Protein AF-F5P1A7-F1 (afdb_monomer_lite)

pLDDT: mean 85.47, std 14.39, range [42.59, 95.75]

Foldseek 3Di:
DVVCCCVVPVVVQQVVCVVVVDGDDPVNCVVVVVVCCVPPQQQDQDPVVNGRVVVVVVVVVVVDDDDDPPDPPPPPPPPPDD

Secondary structure (DSSP, 8-state):
-HHHHIIIIIHHHHHHHGGGT----HHHHHHHHHHHIIIIITTSPPTTTSS-HHHHHHHHGGGPPPPPPP--------SS--

Radius of gyration: 20.33 Å; chains: 1; bounding box: 29×59×40 Å

Structure (mmCIF, N/CA/C/O backbone):
data_AF-F5P1A7-F1
#
_entry.id   AF-F5P1A7-F1
#
loop_
_atom_site.group_PDB
_atom_site.id
_atom_site.type_symbol
_atom_site.label_atom_id
_atom_site.label_alt_id
_atom_site.label_comp_id
_atom_site.label_asym_id
_atom_site.label_entity_id
_atom_site.label_seq_id
_atom_site.pdbx_PDB_ins_code
_atom_site.Cartn_x
_atom_site.Cartn_y
_atom_site.Cartn_z
_atom_site.occupancy
_atom_site.B_iso_or_equiv
_atom_site.auth_seq_id
_atom_site.auth_comp_id
_atom_site.auth_asym_id
_atom_site.auth_atom_id
_atom_site.pdbx_PDB_model_num
ATOM 1 N N . MET A 1 1 ? 7.088 0.268 7.789 1.00 59.81 1 MET A N 1
ATOM 2 C CA . MET A 1 1 ? 6.402 1.019 6.707 1.00 59.81 1 MET A CA 1
ATOM 3 C C . MET A 1 1 ? 7.177 1.014 5.387 1.00 59.81 1 MET A C 1
ATOM 5 O O . MET A 1 1 ? 6.648 0.487 4.419 1.00 59.81 1 MET A O 1
ATOM 9 N N . VAL A 1 2 ? 8.430 1.495 5.327 1.00 75.56 2 VAL A N 1
ATOM 10 C CA . VAL A 1 2 ? 9.189 1.608 4.053 1.00 75.56 2 VAL A CA 1
ATOM 11 C C . VAL A 1 2 ? 9.339 0.273 3.306 1.00 75.56 2 VAL A C 1
ATOM 13 O O . VAL A 1 2 ? 9.186 0.230 2.087 1.00 75.56 2 VAL A O 1
ATOM 16 N N . GLN A 1 3 ? 9.575 -0.832 4.021 1.00 88.75 3 GLN A N 1
ATOM 17 C CA . GLN A 1 3 ? 9.751 -2.154 3.407 1.00 88.75 3 GLN A CA 1
ATOM 18 C C . GLN A 1 3 ? 8.464 -2.712 2.782 1.00 88.75 3 GLN A C 1
ATOM 20 O O . GLN A 1 3 ? 8.520 -3.301 1.705 1.00 88.75 3 GLN A O 1
ATOM 25 N N . TYR A 1 4 ? 7.303 -2.479 3.406 1.00 89.94 4 TYR A N 1
ATOM 26 C CA . TYR A 1 4 ? 6.013 -2.922 2.867 1.00 89.94 4 TYR A CA 1
ATOM 27 C C . TYR A 1 4 ? 5.717 -2.236 1.533 1.00 89.94 4 TYR A C 1
ATOM 29 O O . TYR A 1 4 ? 5.469 -2.911 0.534 1.00 89.94 4 TYR A O 1
ATOM 37 N N . THR A 1 5 ? 5.825 -0.905 1.493 1.00 91.44 5 THR A N 1
ATOM 38 C CA . THR A 1 5 ? 5.613 -0.119 0.272 1.00 91.44 5 THR A CA 1
ATOM 39 C C . THR A 1 5 ? 6.658 -0.456 -0.789 1.00 91.44 5 THR A C 1
ATOM 41 O O . THR A 1 5 ? 6.321 -0.623 -1.958 1.00 91.44 5 THR A O 1
ATOM 44 N N . ARG A 1 6 ? 7.928 -0.646 -0.409 1.00 92.25 6 ARG A N 1
ATOM 45 C CA . ARG A 1 6 ? 8.962 -1.062 -1.364 1.00 92.25 6 ARG A CA 1
ATOM 46 C C . ARG A 1 6 ? 8.602 -2.389 -2.033 1.00 92.25 6 ARG A C 1
ATOM 48 O O . ARG A 1 6 ? 8.595 -2.473 -3.257 1.00 92.25 6 ARG A O 1
ATOM 55 N N . ASN A 1 7 ? 8.286 -3.406 -1.241 1.00 94.31 7 ASN A N 1
ATOM 56 C CA . ASN A 1 7 ? 8.111 -4.763 -1.751 1.00 94.31 7 ASN A CA 1
ATOM 57 C C . ASN A 1 7 ? 6.754 -4.970 -2.431 1.00 94.31 7 ASN A C 1
ATOM 59 O O . ASN A 1 7 ? 6.667 -5.712 -3.402 1.00 94.31 7 ASN A O 1
ATOM 63 N N . SER A 1 8 ? 5.706 -4.300 -1.950 1.00 92.19 8 SER A N 1
ATOM 64 C CA . SER A 1 8 ? 4.336 -4.497 -2.442 1.00 92.19 8 SER A CA 1
ATOM 65 C C . SER A 1 8 ? 3.904 -3.489 -3.507 1.00 92.19 8 SER A C 1
ATOM 67 O O . SER A 1 8 ? 2.944 -3.757 -4.227 1.00 92.19 8 SER A O 1
ATOM 69 N N . PHE A 1 9 ? 4.584 -2.343 -3.618 1.00 94.62 9 PHE A N 1
ATOM 70 C CA . PHE A 1 9 ? 4.274 -1.299 -4.598 1.00 94.62 9 PHE A CA 1
ATOM 71 C C . PHE A 1 9 ? 5.453 -1.012 -5.529 1.00 94.62 9 PHE A C 1
ATOM 73 O O . PHE A 1 9 ? 5.340 -1.224 -6.736 1.00 94.62 9 PHE A O 1
ATOM 80 N N . TYR A 1 10 ? 6.591 -0.573 -4.981 1.00 94.06 10 TYR A N 1
ATOM 81 C CA . TYR A 1 10 ? 7.700 -0.060 -5.792 1.00 94.06 10 TYR A CA 1
ATOM 82 C C . TYR A 1 10 ? 8.343 -1.136 -6.671 1.00 94.06 10 TYR A C 1
ATOM 84 O O . TYR A 1 10 ? 8.494 -0.927 -7.870 1.00 94.06 10 TYR A O 1
ATOM 92 N N . ILE A 1 11 ? 8.695 -2.295 -6.105 1.00 94.81 11 ILE A N 1
ATOM 93 C CA . ILE A 1 11 ? 9.306 -3.393 -6.866 1.00 94.81 11 ILE A CA 1
ATOM 94 C C . ILE A 1 11 ? 8.350 -3.880 -7.967 1.00 94.81 11 ILE A C 1
ATOM 96 O O . ILE A 1 11 ? 8.773 -3.895 -9.123 1.00 94.81 11 ILE A O 1
ATOM 100 N N . PRO A 1 12 ? 7.065 -4.199 -7.701 1.00 94.56 12 PRO A N 1
ATOM 101 C CA . PRO A 1 12 ? 6.128 -4.564 -8.763 1.00 94.56 12 PRO A CA 1
ATOM 102 C C . PRO A 1 12 ? 5.985 -3.493 -9.852 1.00 94.56 12 PRO A C 1
ATOM 104 O O . PRO A 1 12 ? 5.977 -3.832 -11.033 1.00 94.56 12 PRO A O 1
ATOM 107 N N . LEU A 1 13 ? 5.916 -2.210 -9.480 1.00 94.19 13 LEU A N 1
ATOM 108 C CA . LEU A 1 13 ? 5.825 -1.104 -10.437 1.00 94.19 13 LEU A CA 1
ATOM 109 C C . LEU A 1 13 ? 7.091 -0.996 -11.299 1.00 94.19 13 LEU A C 1
ATOM 111 O O . LEU A 1 13 ? 7.005 -0.966 -12.523 1.00 94.19 13 LEU A O 1
ATOM 115 N N . MET A 1 14 ? 8.267 -1.025 -10.673 1.00 94.19 14 MET A N 1
ATOM 116 C CA . MET A 1 14 ? 9.560 -0.999 -11.357 1.00 94.19 14 MET A CA 1
ATOM 117 C C . MET A 1 14 ? 9.707 -2.171 -12.328 1.00 94.19 14 MET A C 1
ATOM 119 O O . MET A 1 14 ? 10.163 -1.988 -13.454 1.00 94.19 14 MET A O 1
ATOM 123 N N . THR A 1 15 ? 9.308 -3.374 -11.914 1.00 94.50 15 THR A N 1
ATOM 124 C CA . THR A 1 15 ? 9.432 -4.577 -12.751 1.00 94.50 15 THR A CA 1
ATOM 125 C C . THR A 1 15 ? 8.512 -4.522 -13.975 1.00 94.50 15 THR A C 1
ATOM 127 O O . THR A 1 15 ? 8.879 -5.049 -15.018 1.00 94.50 15 THR A O 1
ATOM 130 N N . ARG A 1 16 ? 7.353 -3.850 -13.885 1.00 92.44 16 ARG A N 1
ATOM 131 C CA . ARG A 1 16 ? 6.454 -3.620 -15.033 1.00 92.44 16 ARG A CA 1
ATOM 132 C C . ARG A 1 16 ? 6.991 -2.579 -16.013 1.00 92.44 16 ARG A C 1
ATOM 134 O O . ARG A 1 16 ? 6.795 -2.738 -17.210 1.00 92.44 16 ARG A O 1
ATOM 141 N N . LEU A 1 17 ? 7.651 -1.532 -15.517 1.00 92.00 17 LEU A N 1
ATOM 142 C CA . LEU A 1 17 ? 8.162 -0.441 -16.356 1.00 92.00 17 LEU A CA 1
ATOM 143 C C . LEU A 1 17 ? 9.519 -0.753 -16.996 1.00 92.00 17 LEU A C 1
ATOM 145 O O . LEU A 1 17 ? 9.790 -0.292 -18.103 1.00 92.00 17 LEU A O 1
ATOM 149 N N . ARG A 1 18 ? 10.348 -1.586 -16.351 1.00 91.44 18 ARG A N 1
ATOM 150 C CA . ARG A 1 18 ? 11.687 -1.944 -16.844 1.00 91.44 18 ARG A CA 1
ATOM 151 C C . ARG A 1 18 ? 11.688 -2.483 -18.291 1.00 91.44 18 ARG A C 1
ATOM 153 O O . ARG A 1 18 ? 12.514 -2.005 -19.063 1.00 91.44 18 ARG A O 1
ATOM 160 N N . PRO A 1 19 ? 10.798 -3.409 -18.707 1.00 92.50 19 PRO A N 1
ATOM 161 C CA . PRO A 1 19 ? 10.735 -3.875 -20.097 1.00 92.50 19 PRO A CA 1
ATOM 162 C C . PRO A 1 19 ? 10.361 -2.786 -21.111 1.00 92.50 19 PRO A C 1
ATOM 164 O O . PRO A 1 19 ? 10.691 -2.908 -22.283 1.00 92.50 19 PRO A O 1
ATOM 167 N N . MET A 1 20 ? 9.687 -1.722 -20.669 1.00 91.06 20 MET A N 1
ATOM 168 C CA . MET A 1 20 ? 9.289 -0.587 -21.509 1.00 91.06 20 MET A CA 1
ATOM 169 C C . MET A 1 20 ? 10.398 0.472 -21.623 1.00 91.06 20 MET A C 1
ATOM 171 O O . MET A 1 20 ? 10.171 1.537 -22.186 1.00 91.06 20 MET A O 1
ATOM 175 N N . GLY A 1 21 ? 11.581 0.217 -21.048 1.00 89.19 21 GLY A N 1
ATOM 176 C CA . GLY A 1 21 ? 12.694 1.168 -21.005 1.00 89.19 21 GLY A CA 1
ATOM 177 C C . GLY A 1 21 ? 12.476 2.355 -20.060 1.00 89.19 21 GLY A C 1
ATOM 178 O O . GLY A 1 21 ? 13.321 3.243 -20.007 1.00 89.19 21 GLY A O 1
ATOM 179 N N . SER A 1 22 ? 11.375 2.373 -19.298 1.00 87.62 22 SER A N 1
ATOM 180 C CA . SER A 1 22 ? 11.034 3.464 -18.383 1.00 87.62 22 SER A CA 1
ATOM 181 C C . SER A 1 22 ? 11.449 3.136 -16.951 1.00 87.62 22 SER A C 1
ATOM 183 O O . SER A 1 22 ? 11.265 2.017 -16.464 1.00 87.62 22 SER A O 1
ATOM 185 N N . THR A 1 23 ? 11.978 4.129 -16.243 1.00 88.38 23 THR A N 1
ATOM 186 C CA . THR A 1 23 ? 12.256 4.045 -14.805 1.00 88.38 23 THR A CA 1
ATOM 187 C C . THR A 1 23 ? 11.074 4.585 -13.997 1.00 88.38 23 THR A C 1
ATOM 189 O O . THR A 1 23 ? 10.187 5.250 -14.530 1.00 88.38 23 THR A O 1
ATOM 192 N N . VAL A 1 24 ? 11.021 4.249 -12.704 1.00 89.75 24 VAL A N 1
ATOM 193 C CA . VAL A 1 24 ? 10.024 4.813 -11.782 1.00 89.75 24 VAL A CA 1
ATOM 194 C C . VAL A 1 24 ? 10.541 6.164 -11.300 1.00 89.75 24 VAL A C 1
ATOM 196 O O . VAL A 1 24 ? 11.416 6.206 -10.433 1.00 89.75 24 VAL A O 1
ATOM 199 N N . ASP A 1 25 ? 10.008 7.249 -11.853 1.00 91.19 25 ASP A N 1
ATOM 200 C CA . ASP A 1 25 ? 10.213 8.604 -11.345 1.00 91.19 25 ASP A CA 1
ATOM 201 C C . ASP A 1 25 ? 9.130 8.993 -10.319 1.00 91.19 25 ASP A C 1
ATOM 203 O O . ASP A 1 25 ? 8.203 8.230 -10.023 1.00 91.19 25 ASP A O 1
ATOM 207 N N . VAL A 1 26 ? 9.269 10.185 -9.732 1.00 90.69 26 VAL A N 1
ATOM 208 C CA . VAL A 1 26 ? 8.344 10.683 -8.701 1.00 90.69 26 VAL A CA 1
ATOM 209 C C . VAL A 1 26 ? 6.933 10.858 -9.263 1.00 90.69 26 VAL A C 1
ATOM 211 O O . VAL A 1 26 ? 5.959 10.503 -8.598 1.00 90.69 26 VAL A O 1
ATOM 214 N N . GLU A 1 27 ? 6.803 11.367 -10.489 1.00 92.38 27 GLU A N 1
ATOM 215 C CA . GLU A 1 27 ? 5.499 11.600 -11.108 1.00 92.38 27 GLU A CA 1
ATOM 216 C C . GLU A 1 27 ? 4.763 10.281 -11.379 1.00 92.38 27 GLU A C 1
ATOM 218 O O . GLU A 1 27 ? 3.603 10.114 -10.989 1.00 92.38 27 GLU A O 1
ATOM 223 N N . THR A 1 28 ? 5.451 9.305 -11.971 1.00 91.81 28 THR A N 1
ATOM 224 C CA . THR A 1 28 ? 4.905 7.971 -12.234 1.00 91.81 28 THR A CA 1
ATOM 225 C C . THR A 1 28 ? 4.539 7.270 -10.932 1.00 91.81 28 THR A C 1
ATOM 227 O O . THR A 1 28 ? 3.451 6.699 -10.816 1.00 91.81 28 THR A O 1
ATOM 230 N N . ALA A 1 29 ? 5.393 7.353 -9.908 1.00 92.81 29 ALA A N 1
ATOM 231 C CA . ALA A 1 29 ? 5.083 6.802 -8.594 1.00 92.81 29 ALA A CA 1
ATOM 232 C C . ALA A 1 29 ? 3.814 7.429 -7.995 1.00 92.81 29 ALA A C 1
ATOM 234 O O . ALA A 1 29 ? 2.952 6.693 -7.521 1.00 92.81 29 ALA A O 1
ATOM 235 N N . ASN A 1 30 ? 3.645 8.752 -8.066 1.00 93.19 30 ASN A N 1
ATOM 236 C CA . ASN A 1 30 ? 2.452 9.432 -7.550 1.00 93.19 30 ASN A 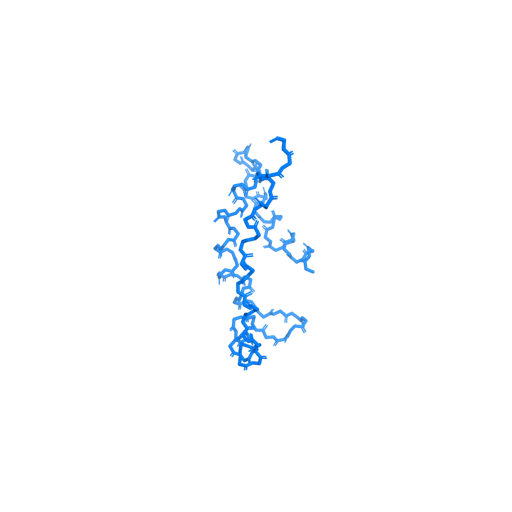CA 1
ATOM 237 C C . ASN A 1 30 ? 1.180 9.037 -8.312 1.00 93.19 30 ASN A C 1
ATOM 239 O O . ASN A 1 30 ? 0.145 8.766 -7.699 1.00 93.19 30 ASN A O 1
ATOM 243 N N . ARG A 1 31 ? 1.276 8.919 -9.640 1.00 91.75 31 ARG A N 1
ATOM 244 C CA . ARG A 1 31 ? 0.172 8.504 -10.516 1.00 91.75 31 ARG A CA 1
ATOM 245 C C . ARG A 1 31 ? -0.354 7.112 -10.164 1.00 91.75 31 ARG A C 1
ATOM 247 O O . ARG A 1 31 ? -1.564 6.898 -10.114 1.00 91.75 31 ARG A O 1
ATOM 254 N N . HIS A 1 32 ? 0.542 6.161 -9.905 1.00 93.12 32 HIS A N 1
ATOM 255 C CA . HIS A 1 32 ? 0.162 4.789 -9.553 1.00 93.12 32 HIS A CA 1
ATOM 256 C C . HIS A 1 32 ? -0.083 4.589 -8.053 1.00 93.12 32 HIS A C 1
ATOM 258 O O . HIS A 1 32 ? -0.826 3.684 -7.669 1.00 93.12 32 HIS A O 1
ATOM 264 N N . GLY A 1 33 ? 0.527 5.420 -7.211 1.00 94.50 33 GLY A N 1
ATOM 265 C CA . GLY A 1 33 ? 0.514 5.293 -5.760 1.00 94.50 33 GLY A CA 1
ATOM 266 C C . GLY A 1 33 ? -0.876 5.471 -5.170 1.00 94.50 33 GLY A C 1
ATOM 267 O O . GLY A 1 33 ? -1.312 4.617 -4.405 1.00 94.50 33 GLY A O 1
ATOM 268 N N . LEU A 1 34 ? -1.607 6.517 -5.573 1.00 92.88 34 LEU A N 1
ATOM 269 C CA . LEU A 1 34 ? -2.966 6.770 -5.071 1.00 92.88 34 LEU A CA 1
ATOM 270 C C . LEU A 1 34 ? -3.913 5.604 -5.362 1.00 92.88 34 LEU A C 1
ATOM 272 O O . LEU A 1 34 ? -4.625 5.134 -4.476 1.00 92.88 34 LEU A O 1
ATOM 276 N N . ARG A 1 35 ? -3.867 5.086 -6.591 1.00 94.06 35 ARG A N 1
ATOM 277 C CA . ARG A 1 35 ? -4.677 3.935 -6.989 1.00 94.06 35 ARG A CA 1
ATOM 278 C C . ARG A 1 35 ? -4.285 2.673 -6.225 1.00 94.06 35 ARG A C 1
ATOM 280 O O . ARG A 1 35 ? -5.149 1.954 -5.742 1.00 94.06 35 ARG A O 1
ATOM 287 N N . TRP A 1 36 ? -2.988 2.415 -6.062 1.00 95.75 36 TRP A N 1
ATOM 288 C CA . TRP A 1 36 ? -2.521 1.275 -5.273 1.00 95.75 36 TRP A CA 1
ATOM 289 C C . TRP A 1 36 ? -2.919 1.381 -3.794 1.00 95.75 36 TRP A C 1
ATOM 291 O O . TRP A 1 36 ? -3.292 0.375 -3.191 1.00 95.75 36 TRP A O 1
ATOM 301 N N . LEU A 1 37 ? -2.884 2.581 -3.211 1.00 94.94 37 LEU A N 1
ATOM 302 C CA . LEU A 1 37 ? -3.347 2.815 -1.844 1.00 94.94 37 LEU A CA 1
ATOM 303 C C . LEU A 1 37 ? -4.829 2.464 -1.702 1.00 94.94 37 LEU A C 1
ATOM 305 O O . LEU A 1 37 ? -5.190 1.706 -0.803 1.00 94.94 37 LEU A O 1
ATOM 309 N N . HIS A 1 38 ? -5.658 2.963 -2.618 1.00 93.69 38 HIS A N 1
ATOM 310 C CA . HIS A 1 38 ? -7.100 2.746 -2.604 1.00 93.69 38 HIS A CA 1
ATOM 311 C C . HIS A 1 38 ? -7.485 1.278 -2.834 1.00 93.69 38 HIS A C 1
ATOM 313 O O . HIS A 1 38 ? -8.259 0.723 -2.058 1.00 93.69 38 HIS A O 1
ATOM 319 N N . ASP A 1 39 ? -6.921 0.644 -3.864 1.00 94.69 39 ASP A N 1
ATOM 320 C CA . ASP A 1 39 ? -7.364 -0.675 -4.328 1.00 94.69 39 ASP A CA 1
ATOM 321 C C . ASP A 1 39 ? -6.673 -1.827 -3.586 1.00 94.69 39 ASP A C 1
ATOM 323 O O . ASP A 1 39 ? -7.234 -2.913 -3.451 1.00 94.69 39 ASP A O 1
ATOM 327 N N . VAL A 1 40 ? -5.436 -1.615 -3.122 1.00 94.31 40 VAL A N 1
ATOM 328 C CA . VAL A 1 40 ? -4.597 -2.678 -2.554 1.00 94.31 40 VAL A CA 1
ATOM 329 C C . VAL A 1 40 ? -4.263 -2.398 -1.100 1.00 94.31 40 VAL A C 1
ATOM 331 O O . VAL A 1 40 ? -4.593 -3.207 -0.238 1.00 94.31 40 VAL A O 1
ATOM 334 N N . ALA A 1 41 ? -3.591 -1.287 -0.795 1.00 93.94 41 ALA A N 1
ATOM 335 C CA . ALA A 1 41 ? -3.026 -1.092 0.539 1.00 93.94 41 ALA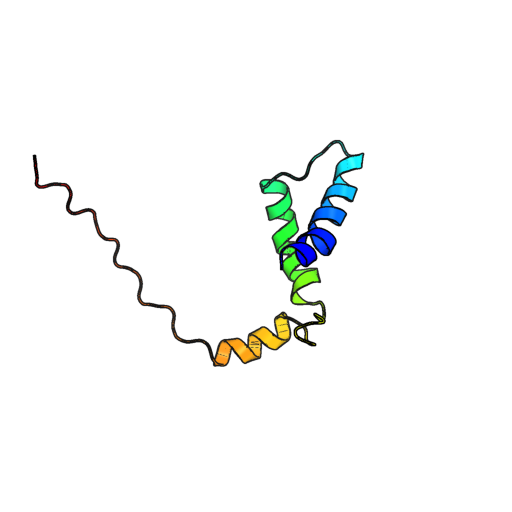 A CA 1
ATOM 336 C C . ALA A 1 41 ? -4.109 -0.983 1.620 1.00 93.94 41 ALA A C 1
ATOM 338 O O . ALA A 1 41 ? -3.992 -1.642 2.653 1.00 93.94 41 ALA A O 1
ATOM 339 N N . ASN A 1 42 ? -5.161 -0.204 1.359 1.00 93.94 42 ASN A N 1
ATOM 340 C CA . ASN A 1 42 ? -6.232 0.051 2.317 1.00 93.94 42 ASN A CA 1
ATOM 341 C C . ASN A 1 42 ? -7.250 -1.098 2.409 1.00 93.94 42 ASN A C 1
ATOM 343 O O . ASN A 1 42 ? -7.905 -1.253 3.439 1.00 93.94 42 ASN A O 1
ATOM 347 N N . GLN A 1 43 ? -7.348 -1.925 1.361 1.00 94.19 43 GLN A N 1
A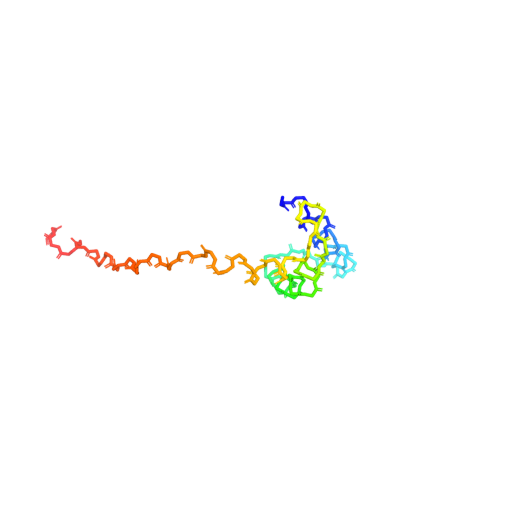TOM 348 C CA . GLN A 1 43 ? -8.244 -3.088 1.303 1.00 94.19 43 GLN A CA 1
ATOM 349 C C . GLN A 1 43 ? -7.604 -4.372 1.838 1.00 94.19 43 GLN A C 1
ATOM 351 O O . GLN A 1 43 ? -8.301 -5.337 2.149 1.00 94.19 43 GLN A O 1
ATOM 356 N N . ARG A 1 44 ? -6.274 -4.435 1.928 1.00 93.69 44 ARG A N 1
ATOM 357 C CA . ARG A 1 44 ? -5.577 -5.634 2.394 1.00 93.69 44 ARG A CA 1
ATOM 358 C C . ARG A 1 44 ? -5.671 -5.752 3.908 1.00 93.69 44 ARG A C 1
ATOM 360 O O . ARG A 1 44 ? -5.566 -4.758 4.616 1.00 93.69 44 ARG A O 1
ATOM 367 N N . LYS A 1 45 ? -5.799 -6.977 4.418 1.00 93.19 45 LYS A N 1
ATOM 368 C CA . LYS A 1 45 ? -5.586 -7.253 5.842 1.00 93.19 45 LYS A CA 1
ATOM 369 C C . LYS A 1 45 ? -4.088 -7.158 6.140 1.00 93.19 45 LYS A C 1
ATOM 371 O O . LYS A 1 45 ? -3.300 -7.872 5.521 1.00 93.19 45 LYS A O 1
ATOM 376 N N . HIS A 1 46 ? -3.695 -6.274 7.052 1.00 90.00 46 HIS A N 1
ATOM 377 C CA . HIS A 1 46 ? -2.293 -6.142 7.464 1.00 90.00 46 HIS A CA 1
ATOM 378 C C . HIS A 1 46 ? -2.008 -7.043 8.658 1.00 90.00 46 HIS A C 1
ATOM 380 O O . HIS A 1 46 ? -2.822 -7.133 9.569 1.00 90.00 46 HIS A O 1
ATOM 386 N N . GLU A 1 47 ? -0.836 -7.672 8.687 1.00 87.12 47 GLU A N 1
ATOM 387 C CA . GLU A 1 47 ? -0.456 -8.593 9.768 1.00 87.12 47 GLU A CA 1
ATOM 388 C C . GLU A 1 47 ? -0.279 -7.883 11.116 1.00 87.12 47 GLU A C 1
ATOM 390 O O . GLU A 1 47 ? -0.621 -8.434 12.154 1.00 87.12 47 GLU A O 1
ATOM 395 N N . THR A 1 48 ? 0.203 -6.640 11.132 1.00 87.19 48 THR A N 1
ATOM 396 C CA . THR A 1 48 ? 0.371 -5.896 12.392 1.00 87.19 48 THR A CA 1
ATOM 397 C C . THR A 1 48 ? -0.966 -5.433 12.976 1.00 87.19 48 THR A C 1
ATOM 399 O O . THR A 1 48 ? -1.151 -5.470 14.184 1.00 87.19 48 THR A O 1
ATOM 402 N N . ILE A 1 49 ? -1.899 -5.006 12.120 1.00 86.44 49 ILE A N 1
ATOM 403 C CA . ILE A 1 49 ? -3.200 -4.443 12.530 1.00 86.44 49 ILE A CA 1
ATOM 404 C C . ILE A 1 49 ? -4.258 -5.552 12.664 1.00 86.44 49 ILE A C 1
ATOM 406 O O . ILE A 1 49 ? -5.284 -5.367 13.307 1.00 86.44 49 ILE A O 1
ATOM 410 N N . GLN A 1 50 ? -4.026 -6.714 12.041 1.00 92.12 50 GLN A N 1
ATOM 411 C CA . GLN A 1 50 ? -4.968 -7.835 11.944 1.00 92.12 50 GLN A CA 1
ATOM 412 C C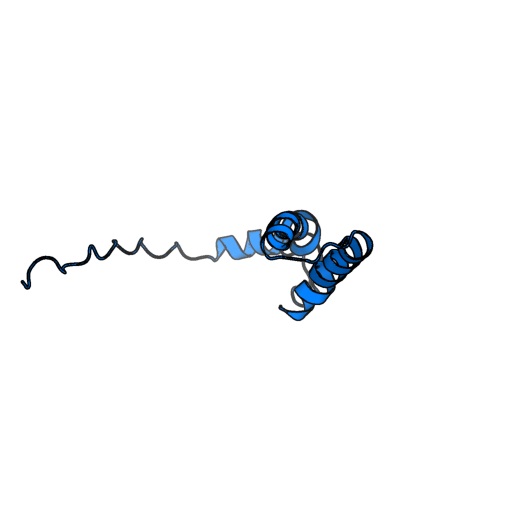 . GLN A 1 50 ? -6.344 -7.450 11.374 1.00 92.12 50 GLN A C 1
ATOM 414 O O . GLN A 1 50 ? -7.309 -8.198 11.502 1.00 92.12 50 GLN A O 1
ATOM 419 N N . ALA A 1 51 ? -6.424 -6.324 10.670 1.00 92.62 51 ALA A N 1
ATOM 420 C CA . ALA A 1 51 ? -7.621 -5.817 10.015 1.00 92.62 51 ALA A CA 1
ATOM 421 C C . ALA A 1 51 ? -7.247 -5.079 8.723 1.00 92.62 51 ALA A C 1
ATOM 423 O O . ALA A 1 51 ? -6.061 -4.886 8.415 1.00 92.62 51 ALA A O 1
ATOM 424 N N . ARG A 1 52 ? -8.263 -4.690 7.948 1.00 93.31 52 ARG A N 1
ATOM 425 C CA . ARG A 1 52 ? -8.073 -3.786 6.813 1.00 93.31 52 ARG A CA 1
ATOM 426 C C . ARG A 1 52 ? -7.966 -2.350 7.335 1.00 93.31 52 ARG A C 1
ATOM 428 O O . ARG A 1 52 ? -8.804 -1.960 8.149 1.00 93.31 52 ARG A O 1
ATOM 435 N N . PRO A 1 53 ? -6.996 -1.548 6.863 1.00 93.19 53 PRO A N 1
ATOM 436 C CA . PRO A 1 53 ? -6.875 -0.151 7.260 1.00 93.19 53 PRO A CA 1
ATOM 437 C C . PRO A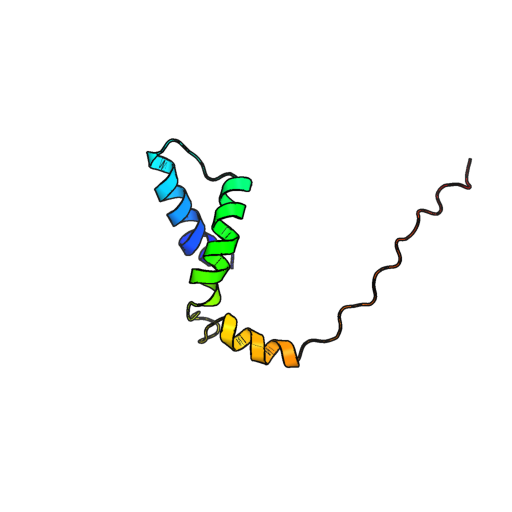 1 53 ? -8.155 0.655 7.026 1.00 93.19 53 PRO A C 1
ATOM 439 O O . PRO A 1 53 ? -8.504 1.460 7.878 1.00 93.19 53 PRO A O 1
ATOM 442 N N . CYS A 1 54 ? -8.889 0.405 5.932 1.00 92.69 54 CYS A N 1
ATOM 443 C CA . CYS A 1 54 ? -10.174 1.067 5.672 1.00 92.69 54 CYS A CA 1
ATOM 444 C C . CYS A 1 54 ? -11.214 0.844 6.780 1.00 92.69 54 CYS A C 1
ATOM 446 O O . CYS A 1 54 ? -11.910 1.786 7.144 1.00 92.69 54 CYS A O 1
ATOM 448 N N . ASP A 1 55 ? -11.316 -0.376 7.312 1.00 92.44 55 ASP A N 1
ATOM 449 C CA . ASP A 1 55 ? -12.287 -0.685 8.370 1.00 92.44 55 ASP A CA 1
ATOM 450 C C . ASP A 1 55 ? -11.850 -0.043 9.685 1.00 92.44 55 ASP A C 1
ATOM 452 O O . ASP A 1 55 ? -12.622 0.646 10.348 1.00 92.44 55 ASP A O 1
ATOM 456 N N . ARG A 1 56 ? -10.566 -0.214 10.023 1.00 92.56 56 ARG A N 1
ATOM 457 C CA . ARG A 1 56 ? -9.984 0.304 11.260 1.00 92.56 56 ARG A CA 1
ATOM 458 C C . ARG A 1 56 ? -10.044 1.832 11.329 1.00 92.56 56 ARG A C 1
ATOM 460 O O . ARG A 1 56 ? -10.300 2.387 12.395 1.00 92.56 56 ARG A O 1
ATOM 467 N N . TRP A 1 57 ? -9.862 2.497 10.190 1.00 91.00 57 TRP A N 1
ATOM 468 C CA . TRP A 1 57 ? -9.945 3.949 10.069 1.00 91.00 57 TRP A CA 1
ATOM 469 C C . TRP A 1 57 ? -11.285 4.507 10.561 1.00 91.00 57 TRP A C 1
ATOM 471 O O . TRP A 1 57 ? -11.296 5.509 11.270 1.00 91.00 57 TRP A O 1
ATOM 481 N N . LEU A 1 58 ? -12.403 3.845 10.242 1.00 90.50 58 LEU A N 1
ATOM 482 C CA . LEU A 1 58 ? -13.737 4.301 10.644 1.00 90.50 58 LEU A CA 1
ATOM 483 C C . LEU A 1 58 ? -13.913 4.317 12.171 1.00 90.50 58 LEU A C 1
ATOM 485 O O . LEU A 1 58 ? -14.604 5.180 12.712 1.00 90.50 58 LEU A O 1
ATOM 489 N N . GLU A 1 59 ? -13.281 3.371 12.863 1.00 90.31 59 GLU A N 1
ATOM 490 C CA . GLU A 1 59 ? -13.288 3.298 14.324 1.00 90.31 59 GLU A CA 1
ATOM 491 C C . GLU A 1 59 ? -12.343 4.336 14.940 1.00 90.31 59 GLU A C 1
ATOM 493 O O . GLU A 1 59 ? -12.705 5.039 15.880 1.00 90.31 59 GLU A O 1
ATOM 498 N N . GLU A 1 60 ? -11.131 4.470 14.396 1.00 90.94 60 GLU A N 1
ATOM 499 C CA . GLU A 1 60 ? -10.123 5.405 14.909 1.00 90.94 60 GLU A CA 1
ATOM 500 C C . GLU A 1 60 ? -10.524 6.866 14.715 1.00 90.94 60 GLU A C 1
ATOM 502 O O . GLU A 1 60 ? -10.269 7.692 15.594 1.00 90.94 60 GLU A O 1
ATOM 507 N N . GLN A 1 61 ? -11.211 7.188 13.618 1.00 91.19 61 GLN A N 1
ATOM 508 C CA . GLN A 1 61 ? -11.677 8.541 13.324 1.00 91.19 61 GLN A CA 1
ATOM 509 C C . GLN A 1 61 ? -12.577 9.107 14.434 1.00 91.19 61 GLN A C 1
ATOM 511 O O . GLN A 1 61 ? -12.542 10.307 14.695 1.00 91.19 61 GLN A O 1
ATOM 516 N N . GLN A 1 62 ? -13.334 8.260 15.137 1.00 89.75 62 GLN A N 1
ATOM 517 C CA . GLN A 1 62 ? -14.196 8.677 16.252 1.00 89.75 62 GLN A CA 1
ATOM 518 C C . GLN A 1 62 ? -13.395 9.169 17.463 1.00 89.75 62 GLN A C 1
ATOM 520 O O . GLN A 1 62 ? -13.888 9.964 18.257 1.00 89.75 62 GLN A O 1
ATOM 525 N N . SER A 1 63 ? -12.154 8.699 17.599 1.00 90.69 63 SER A N 1
ATOM 526 C CA . SER A 1 63 ? -11.242 9.085 18.677 1.00 90.69 63 SER A CA 1
ATOM 527 C C . SER A 1 63 ? -10.339 10.269 18.317 1.00 90.69 63 SER A C 1
ATOM 529 O O . SER A 1 63 ? -9.566 10.729 19.159 1.00 90.69 63 SER A O 1
ATOM 531 N N . MET A 1 64 ? -10.407 10.770 17.077 1.00 91.50 64 MET A N 1
ATOM 532 C CA . MET A 1 64 ? -9.561 11.875 16.638 1.00 91.50 64 MET A CA 1
ATOM 533 C C . MET A 1 64 ? -10.010 13.207 17.237 1.00 91.50 64 MET A C 1
ATOM 535 O O . MET A 1 64 ? -11.188 13.558 17.243 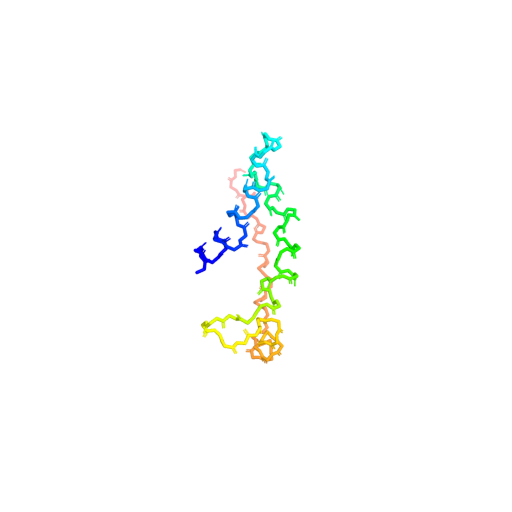1.00 91.50 64 MET A O 1
ATOM 539 N N . LEU A 1 65 ? -9.031 13.977 17.708 1.00 91.50 65 LEU A N 1
ATOM 540 C CA . LEU A 1 65 ? -9.243 15.349 18.150 1.00 91.50 65 LEU A CA 1
ATOM 541 C C . LEU A 1 65 ? -9.440 16.271 16.943 1.00 91.50 65 LEU A C 1
ATOM 543 O O . LEU A 1 65 ? -8.981 15.982 15.835 1.00 91.50 65 LEU A O 1
ATOM 547 N N . ALA A 1 66 ? -10.098 17.406 17.177 1.00 88.19 66 ALA A N 1
ATOM 548 C CA . ALA A 1 66 ? -10.225 18.447 16.169 1.00 88.19 66 ALA A CA 1
ATOM 549 C C . ALA A 1 66 ? -8.844 18.860 15.639 1.00 88.19 66 ALA A C 1
ATOM 551 O O . ALA A 1 66 ? -7.853 18.876 16.378 1.00 88.19 66 ALA A O 1
ATOM 552 N N . LEU A 1 67 ? -8.796 19.218 14.352 1.00 85.69 67 LEU A N 1
ATOM 553 C CA . LEU A 1 67 ? -7.590 19.788 13.767 1.00 85.69 67 LEU A CA 1
ATOM 554 C C . LEU A 1 67 ? -7.156 21.007 14.593 1.00 85.69 67 LEU A C 1
ATOM 556 O O . LEU A 1 67 ? -8.014 21.766 15.061 1.00 85.69 67 LEU A O 1
ATOM 560 N N . PRO A 1 68 ? -5.842 21.211 14.783 1.00 87.25 68 PRO A N 1
ATOM 561 C CA . PRO A 1 68 ? -5.365 22.414 15.438 1.00 87.25 68 PRO A CA 1
ATOM 562 C C . PRO A 1 68 ? -5.894 23.642 14.683 1.00 87.25 68 PRO A C 1
ATOM 564 O O . PRO A 1 68 ? -6.043 23.582 13.457 1.00 87.25 68 PRO A O 1
ATOM 567 N N . PRO A 1 69 ? -6.173 24.752 15.388 1.00 86.31 69 PRO A N 1
ATOM 568 C CA . PRO A 1 69 ? -6.611 25.976 14.733 1.00 86.31 69 PRO A CA 1
ATOM 569 C C . PRO A 1 69 ? -5.603 26.365 13.650 1.00 86.31 69 PRO A C 1
ATOM 571 O O . PRO A 1 69 ? -4.393 26.180 13.831 1.00 86.31 69 PRO A O 1
ATOM 574 N N . GLU A 1 70 ? -6.096 26.895 12.527 1.00 82.38 70 GLU A N 1
ATOM 575 C CA . GLU A 1 70 ? -5.228 27.370 11.454 1.00 82.38 70 GLU A CA 1
ATOM 576 C C . GLU A 1 70 ? -4.160 28.294 12.041 1.00 82.38 70 GLU A C 1
ATOM 578 O O . GLU A 1 70 ? -4.457 29.249 12.770 1.00 82.38 70 GLU A O 1
ATOM 583 N N . LYS A 1 71 ? -2.892 28.010 11.727 1.00 74.50 71 LYS A N 1
ATOM 584 C CA . LYS A 1 71 ? -1.825 28.968 11.992 1.00 74.50 71 LYS A CA 1
ATOM 585 C C . LYS A 1 71 ? -2.191 30.210 11.196 1.00 74.50 71 LYS A C 1
ATOM 587 O O . LYS A 1 71 ? -2.081 30.189 9.971 1.00 74.50 71 LYS A O 1
ATOM 592 N N . LYS A 1 72 ? -2.625 31.281 11.875 1.00 65.69 72 LYS A N 1
ATOM 593 C CA . LYS A 1 72 ? -2.672 32.609 11.262 1.00 65.69 72 LYS A CA 1
ATOM 594 C C . LYS A 1 72 ? -1.323 32.785 10.591 1.00 65.69 72 LYS A C 1
ATOM 596 O O . LYS A 1 72 ? -0.301 32.698 11.275 1.00 65.69 72 LYS A O 1
ATOM 601 N N . SER A 1 73 ? -1.335 32.933 9.267 1.00 56.34 73 SER A N 1
ATOM 602 C CA . SER A 1 73 ? -0.151 33.306 8.508 1.00 56.34 73 SER A CA 1
ATOM 603 C C . SER A 1 73 ? 0.520 34.416 9.301 1.00 56.34 73 SER A C 1
ATOM 605 O O . SER A 1 73 ? -0.087 35.467 9.515 1.00 56.34 73 SER A O 1
ATOM 607 N N . MET A 1 74 ? 1.717 34.156 9.827 1.00 50.00 74 MET A N 1
ATOM 608 C CA . MET A 1 74 ? 2.582 35.228 10.286 1.00 50.00 74 MET A CA 1
ATOM 609 C C . MET A 1 74 ? 2.887 36.015 9.021 1.00 50.00 74 MET A C 1
ATOM 611 O O . MET A 1 74 ? 3.841 35.716 8.308 1.00 50.00 74 MET A O 1
ATOM 615 N N . THR A 1 75 ? 2.015 36.968 8.691 1.00 49.50 75 THR A N 1
ATOM 616 C CA . THR A 1 75 ? 2.319 38.025 7.748 1.00 49.50 75 THR A CA 1
ATOM 617 C C . THR A 1 75 ? 3.591 38.637 8.289 1.00 49.50 75 THR A C 1
ATOM 619 O O . THR A 1 75 ? 3.612 39.201 9.383 1.00 49.50 75 THR A O 1
ATOM 622 N N . CYS A 1 76 ? 4.668 38.360 7.570 1.00 47.69 76 CYS A N 1
ATOM 623 C CA . CYS A 1 76 ? 6.015 38.769 7.874 1.00 47.69 76 CYS A CA 1
ATOM 624 C C . CYS A 1 76 ? 5.996 40.255 8.249 1.00 47.69 76 CYS A C 1
ATOM 626 O O . CYS A 1 76 ? 5.779 41.109 7.392 1.00 47.69 76 CYS A O 1
ATOM 628 N N . ILE A 1 77 ? 6.198 40.576 9.529 1.00 53.31 77 ILE A N 1
ATOM 629 C CA . ILE A 1 77 ? 6.348 41.957 10.006 1.00 53.31 77 ILE A CA 1
ATOM 630 C C . ILE A 1 77 ? 7.772 42.446 9.671 1.00 53.31 77 ILE A C 1
ATOM 632 O O . ILE A 1 77 ? 8.451 43.036 10.504 1.00 53.31 77 ILE A O 1
ATOM 636 N N . LEU A 1 78 ? 8.253 42.176 8.452 1.00 53.38 78 LEU A N 1
ATOM 637 C CA . LEU A 1 78 ? 9.534 42.660 7.927 1.00 53.38 78 LEU A CA 1
ATOM 638 C C . LEU A 1 78 ? 9.326 43.709 6.832 1.00 53.38 78 LEU A C 1
ATOM 640 O O . LEU A 1 78 ? 10.017 43.717 5.821 1.00 53.38 78 LEU A O 1
ATOM 644 N N . VAL A 1 79 ? 8.393 44.634 7.050 1.00 51.09 79 VAL A N 1
ATOM 645 C CA . VAL A 1 79 ? 8.421 45.937 6.374 1.00 51.09 79 VAL A CA 1
ATOM 646 C C . VAL A 1 79 ? 8.219 47.013 7.431 1.00 51.09 79 VAL A C 1
ATOM 648 O O . VAL A 1 79 ? 7.145 47.598 7.526 1.00 51.09 79 VAL A O 1
ATOM 651 N N . LYS A 1 80 ? 9.215 47.186 8.309 1.00 50.00 80 LYS A N 1
ATOM 652 C CA . LYS A 1 80 ? 9.408 48.405 9.122 1.00 50.00 80 LYS A CA 1
ATOM 653 C C . LYS A 1 80 ? 10.752 48.443 9.862 1.00 50.00 80 LYS A C 1
ATOM 655 O O . LYS A 1 80 ? 10.821 48.938 10.977 1.00 50.00 80 LYS A O 1
ATOM 660 N N . ILE A 1 81 ? 11.818 47.929 9.250 1.00 47.12 81 ILE A N 1
ATOM 661 C CA . ILE A 1 81 ? 13.196 48.305 9.607 1.00 47.12 81 ILE A CA 1
ATOM 662 C C . ILE A 1 81 ? 14.003 48.343 8.307 1.00 47.12 81 ILE A C 1
ATOM 664 O O . ILE A 1 81 ? 14.702 47.390 7.988 1.00 47.12 81 ILE A O 1
ATOM 668 N N . TRP A 1 82 ? 13.764 49.388 7.520 1.00 42.59 82 TRP A N 1
ATOM 669 C CA . TRP A 1 82 ? 14.708 50.170 6.715 1.00 42.59 82 TRP A CA 1
ATOM 670 C C . TRP A 1 82 ? 13.984 51.468 6.359 1.00 42.59 82 TRP A C 1
ATOM 672 O O . TRP A 1 82 ? 12.773 51.381 6.039 1.00 42.59 82 TRP A O 1
#

Organism: NCBI:txid766147

Sequence (82 aa):
MVQYTRNSFYIPLMTRLRPMGSTVDVETANRHGLRWLHDVANQRKHETIQARPCDRWLEEQQSMLALPPEKKSMTCILVKIW